Protein AF-A0A643FRC1-F1 (afdb_monomer)

Mean predicted aligned error: 5.65 Å

pLDDT: mean 85.75, std 11.9, range [33.97, 96.06]

Foldseek 3Di:
DPCQLVVLVPDDLVVLVVVLVVLVVVQQDDPDLQLDDDPVSLQVNLVSLQNNLSSCCVNVNDHSLLSLLVQCLDPPHQLSSLLSLCPDPCNLVNLLNCQVVVNLVVNLVNLVVSCVSHVPPPPSNVSSVSSNVSSVVSHD

Sequence (140 aa):
MVLLPHALSSLHLETLRPLQELLTQGQPTFANDSGSIDFLDLARYNDWLSATAAIDARLSGGGAADHIATLVMREDADPRGLIAIVASPLAEQVIRILAQRGQMEAAQQRLAGLAQGVPNDITALRMIEEARNRIAQGRP

Structure (mmCIF, N/CA/C/O backbone):
data_AF-A0A643FRC1-F1
#
_entry.id   AF-A0A643FRC1-F1
#
loop_
_atom_site.group_PDB
_atom_site.id
_atom_site.type_symbol
_atom_site.label_atom_id
_atom_site.label_alt_id
_atom_site.label_comp_id
_atom_site.label_asym_id
_atom_site.label_entity_id
_atom_site.label_seq_id
_atom_site.pdbx_PDB_ins_code
_atom_site.Cartn_x
_atom_site.Cartn_y
_atom_site.Cartn_z
_atom_site.occupancy
_atom_site.B_iso_or_equiv
_atom_site.auth_seq_id
_atom_site.auth_comp_id
_atom_site.auth_asym_id
_atom_site.auth_atom_id
_atom_site.pdbx_PDB_model_num
ATOM 1 N N . MET A 1 1 ? -18.494 6.015 -5.440 1.00 33.97 1 MET A N 1
ATOM 2 C CA . MET A 1 1 ? -19.460 5.770 -4.347 1.00 33.97 1 MET A CA 1
ATOM 3 C C . MET A 1 1 ? -18.775 4.849 -3.343 1.00 33.97 1 MET A C 1
ATOM 5 O O . MET A 1 1 ? -18.480 3.719 -3.700 1.00 33.97 1 MET A O 1
ATOM 9 N N . VAL A 1 2 ? -18.399 5.345 -2.161 1.00 42.09 2 VAL A N 1
ATOM 10 C CA . VAL A 1 2 ? -17.604 4.594 -1.168 1.00 42.09 2 VAL A CA 1
ATOM 11 C C . VAL A 1 2 ? -18.569 3.979 -0.146 1.00 42.09 2 VAL A C 1
ATOM 13 O O . VAL A 1 2 ? -18.942 4.624 0.826 1.00 42.09 2 VAL A O 1
ATOM 16 N N . LEU A 1 3 ? -19.048 2.760 -0.417 1.00 55.28 3 LEU A N 1
ATOM 17 C CA . LEU A 1 3 ? -20.037 2.042 0.416 1.00 55.28 3 LEU A CA 1
ATOM 18 C C . LEU A 1 3 ? -19.409 1.238 1.567 1.00 55.28 3 LEU A C 1
ATOM 20 O O . LEU A 1 3 ? -20.082 0.898 2.538 1.00 55.28 3 LEU A O 1
ATOM 24 N N . LEU A 1 4 ? -18.116 0.946 1.464 1.00 57.91 4 LEU A N 1
ATOM 25 C CA . LEU A 1 4 ? -17.409 0.026 2.353 1.00 57.91 4 LEU A CA 1
ATOM 26 C C . LEU A 1 4 ? -17.343 0.492 3.824 1.00 57.91 4 LEU A C 1
ATOM 28 O O . LEU A 1 4 ? -17.660 -0.307 4.703 1.00 57.91 4 LEU A O 1
ATOM 32 N N . PRO A 1 5 ? -17.042 1.771 4.135 1.00 59.19 5 PRO A N 1
ATOM 33 C CA . PRO A 1 5 ? -16.995 2.250 5.516 1.00 59.19 5 PRO A CA 1
ATOM 34 C C . PRO A 1 5 ? -18.351 2.147 6.219 1.00 59.19 5 PRO A C 1
ATOM 36 O O . PRO A 1 5 ? -18.411 1.813 7.398 1.00 59.19 5 PRO A O 1
ATOM 39 N N . HIS A 1 6 ? -19.448 2.395 5.495 1.00 60.44 6 HIS A N 1
ATOM 40 C CA . HI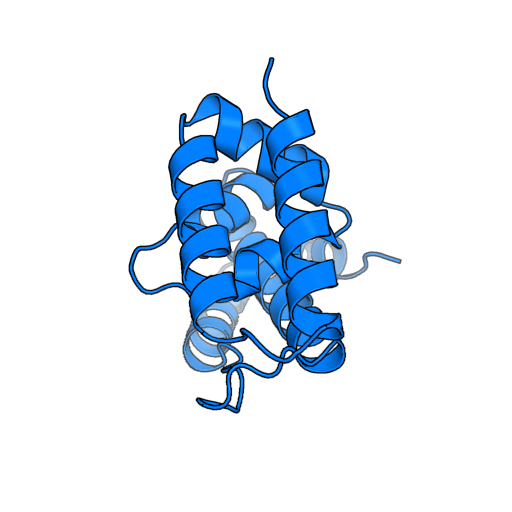S A 1 6 ? -20.791 2.336 6.066 1.00 60.44 6 HIS A CA 1
ATOM 41 C C . HIS A 1 6 ? -21.228 0.890 6.329 1.00 60.44 6 HIS A C 1
ATOM 43 O O . HIS A 1 6 ? -21.682 0.581 7.430 1.00 60.44 6 HIS A O 1
ATOM 49 N N . ALA A 1 7 ? -21.001 -0.014 5.370 1.00 64.06 7 ALA A N 1
ATOM 50 C CA . ALA A 1 7 ? -21.291 -1.436 5.539 1.00 64.06 7 ALA A CA 1
ATOM 51 C C . ALA A 1 7 ? -20.520 -2.034 6.730 1.00 64.06 7 ALA A C 1
ATOM 53 O O . ALA A 1 7 ? -21.122 -2.672 7.593 1.00 64.06 7 ALA A O 1
ATOM 54 N N . LEU A 1 8 ? -19.219 -1.742 6.842 1.00 67.19 8 LEU A N 1
ATOM 55 C CA . LEU A 1 8 ? -18.385 -2.218 7.949 1.00 67.19 8 LEU A CA 1
ATOM 56 C C . LEU A 1 8 ? -18.757 -1.586 9.296 1.00 67.19 8 LEU A C 1
ATOM 58 O O . LEU A 1 8 ? -18.660 -2.248 10.327 1.00 67.19 8 LEU A O 1
ATOM 62 N N . SER A 1 9 ? -19.217 -0.329 9.311 1.00 67.12 9 SER A N 1
ATOM 63 C CA . SER A 1 9 ? -19.592 0.358 10.556 1.00 67.12 9 SER A CA 1
ATOM 64 C C . SER A 1 9 ? -20.771 -0.295 11.287 1.00 67.12 9 SER A C 1
ATOM 66 O O . SER A 1 9 ? -20.870 -0.170 12.508 1.00 67.12 9 SER A O 1
ATOM 68 N N . SER A 1 10 ? -21.620 -1.014 10.545 1.00 74.56 10 SER A N 1
ATOM 69 C CA . SER A 1 10 ? -22.793 -1.726 11.062 1.00 74.56 10 SER A CA 1
ATOM 70 C C . SER A 1 10 ? -22.494 -3.134 11.592 1.00 74.56 10 SER A C 1
ATOM 72 O O . SER A 1 10 ? -23.346 -3.732 12.246 1.00 74.56 10 SER A O 1
ATOM 74 N N . LEU A 1 11 ? -21.295 -3.669 11.334 1.00 80.31 11 LEU A N 1
ATOM 75 C CA . LEU A 1 11 ? -20.907 -5.010 11.767 1.00 80.31 11 LEU A CA 1
ATOM 76 C C . LEU A 1 11 ? -20.375 -4.998 13.207 1.00 80.31 11 LEU A C 1
ATOM 78 O O . LEU A 1 11 ? -19.650 -4.089 13.620 1.00 80.31 11 LEU A O 1
ATOM 82 N N . HIS A 1 12 ? -20.706 -6.043 13.971 1.00 82.00 12 HIS A N 1
ATOM 83 C CA . HIS A 1 12 ? -20.147 -6.255 15.307 1.00 82.00 12 HIS A CA 1
ATOM 84 C C . HIS A 1 12 ? -18.657 -6.620 15.232 1.00 82.00 12 HIS A C 1
ATOM 86 O O . HIS A 1 12 ? -18.211 -7.268 14.286 1.00 82.00 12 HIS A O 1
ATOM 92 N N . LEU A 1 13 ? -17.885 -6.256 16.266 1.00 82.00 13 LEU A N 1
ATOM 93 C CA . LEU A 1 13 ? -16.443 -6.546 16.340 1.00 82.00 13 LEU A CA 1
ATOM 94 C C . LEU A 1 13 ? -16.135 -8.049 16.207 1.00 82.00 13 LEU A C 1
ATOM 96 O O . LEU A 1 13 ? -15.126 -8.423 15.615 1.00 82.00 13 LEU A O 1
ATOM 100 N N . GLU A 1 14 ? -17.024 -8.905 16.713 1.00 84.06 14 GLU A N 1
ATOM 101 C CA . GLU A 1 14 ? -16.918 -10.366 16.602 1.00 84.06 14 GLU A CA 1
ATOM 102 C C . GLU A 1 14 ? -17.033 -10.861 15.153 1.00 84.06 14 GLU A C 1
ATOM 104 O O . GLU A 1 14 ? -16.420 -11.863 14.803 1.00 84.06 14 GLU A O 1
ATOM 109 N N . THR A 1 15 ? -17.749 -10.137 14.286 1.00 85.44 15 THR A N 1
ATOM 110 C CA . THR A 1 15 ? -17.822 -10.410 12.840 1.00 85.44 15 THR A CA 1
ATOM 111 C C . THR A 1 15 ? -16.613 -9.852 12.091 1.00 85.44 15 THR A C 1
ATOM 113 O O . THR A 1 15 ? -16.214 -10.390 11.061 1.00 85.44 15 THR A O 1
ATOM 116 N N . LEU A 1 16 ? -16.008 -8.777 12.600 1.00 87.75 16 LEU A N 1
ATOM 117 C CA . LEU A 1 16 ? -14.879 -8.122 11.944 1.00 87.75 16 LEU A CA 1
ATOM 118 C C . LEU A 1 16 ? -13.573 -8.915 12.060 1.00 87.75 16 LEU A C 1
ATOM 120 O O . LEU A 1 16 ? -12.802 -8.902 11.106 1.00 87.75 16 LEU A O 1
ATOM 124 N N . ARG A 1 17 ? -13.323 -9.638 13.164 1.00 88.38 17 ARG A N 1
ATOM 125 C CA . ARG A 1 17 ? -12.087 -10.439 13.298 1.00 88.38 17 ARG A CA 1
ATOM 126 C C . ARG A 1 17 ? -11.978 -11.571 12.262 1.00 88.38 17 ARG A C 1
ATOM 128 O O . ARG A 1 17 ? -10.953 -11.627 11.592 1.00 88.38 17 ARG A O 1
ATOM 135 N N . PRO A 1 18 ? -13.006 -12.411 12.030 1.00 90.69 18 PRO A N 1
ATOM 136 C CA . PRO A 1 18 ? -12.942 -13.414 10.965 1.00 90.69 18 PRO A CA 1
ATOM 137 C C . PRO A 1 18 ? -12.757 -12.803 9.569 1.00 90.69 18 PRO A C 1
ATOM 139 O O . PRO A 1 18 ? -12.067 -13.370 8.728 1.00 90.69 18 PRO A O 1
ATOM 142 N N . LEU A 1 19 ? -13.349 -11.629 9.311 1.00 88.69 19 LEU A N 1
ATOM 143 C CA . LEU A 1 19 ? -13.149 -10.912 8.048 1.00 88.69 19 LEU A CA 1
ATOM 144 C C . LEU A 1 19 ? -11.715 -10.384 7.908 1.00 88.69 19 LEU A C 1
ATOM 146 O O . LEU A 1 19 ? -11.152 -10.464 6.820 1.00 88.69 19 LEU A O 1
ATOM 150 N N . GLN A 1 20 ? -11.115 -9.887 8.993 1.00 91.25 20 GLN A N 1
ATOM 151 C CA . GLN A 1 20 ? -9.707 -9.488 9.032 1.00 91.25 20 GLN A CA 1
ATOM 152 C C . GLN A 1 20 ? -8.790 -10.676 8.705 1.00 91.25 20 GLN A C 1
ATOM 154 O O . GLN A 1 20 ? -7.891 -10.553 7.873 1.00 91.25 20 GLN A O 1
ATOM 159 N N . GLU A 1 21 ? -9.037 -11.839 9.314 1.00 89.31 21 GLU A N 1
ATOM 160 C CA . GLU A 1 21 ? -8.281 -13.069 9.050 1.00 89.31 21 GLU A CA 1
ATOM 161 C C . GLU A 1 21 ? -8.416 -13.505 7.585 1.00 89.31 21 GLU A C 1
ATOM 163 O O . GLU A 1 21 ? -7.413 -13.793 6.931 1.00 89.31 21 GLU A O 1
ATOM 168 N N . LEU A 1 22 ? -9.636 -13.477 7.040 1.00 89.44 22 LEU A N 1
ATOM 169 C CA . LEU A 1 22 ? -9.905 -13.823 5.645 1.00 89.44 22 LEU A CA 1
ATOM 170 C C . LEU A 1 22 ? -9.226 -12.856 4.665 1.00 89.44 22 LEU A C 1
ATOM 172 O O . LEU A 1 22 ? -8.635 -13.301 3.683 1.00 89.44 22 LEU A O 1
ATOM 176 N N . LEU A 1 23 ? -9.257 -11.547 4.931 1.00 88.81 23 LEU A N 1
ATOM 177 C CA . LEU A 1 23 ? -8.552 -10.560 4.107 1.00 88.81 23 LEU A CA 1
ATOM 178 C C . LEU A 1 23 ? -7.035 -10.718 4.196 1.00 88.81 23 LEU A C 1
ATOM 180 O O . LEU A 1 23 ? -6.357 -10.573 3.183 1.00 88.81 23 LEU A O 1
ATOM 184 N N . THR A 1 24 ? -6.502 -11.045 5.373 1.00 86.50 24 THR A N 1
ATOM 185 C CA . THR A 1 24 ? -5.063 -11.285 5.554 1.00 86.50 24 THR A CA 1
ATOM 186 C C . THR A 1 24 ? -4.603 -12.495 4.739 1.00 86.50 24 THR A C 1
ATOM 188 O O . THR A 1 24 ? -3.550 -12.450 4.111 1.00 86.50 24 THR A O 1
ATOM 191 N N . GLN A 1 25 ? -5.407 -13.560 4.693 1.00 86.06 25 GLN A N 1
ATOM 192 C CA . GLN A 1 25 ? -5.128 -14.746 3.874 1.00 86.06 25 GLN A CA 1
ATOM 193 C C . GLN A 1 25 ? -5.350 -14.500 2.373 1.00 86.06 25 GLN A C 1
ATOM 195 O O . GLN A 1 25 ? -4.736 -15.158 1.538 1.00 86.06 25 GLN A O 1
ATOM 200 N N . GLY A 1 26 ? -6.235 -13.562 2.034 1.00 82.00 26 GLY A N 1
ATOM 201 C CA . GLY A 1 26 ? -6.638 -13.230 0.671 1.00 82.00 26 GLY A CA 1
ATOM 202 C C . GLY A 1 26 ? -5.921 -12.025 0.068 1.00 82.00 26 GLY A C 1
ATOM 203 O O . GLY A 1 26 ? -6.492 -11.396 -0.824 1.00 82.00 26 GLY A O 1
ATOM 204 N N . GLN A 1 27 ? -4.723 -11.663 0.548 1.00 85.12 27 GLN A N 1
ATOM 205 C CA . GLN A 1 27 ? -3.953 -10.568 -0.044 1.00 85.12 27 GLN A CA 1
ATOM 206 C C . GLN A 1 27 ? -3.738 -10.827 -1.545 1.00 85.12 27 GLN A C 1
ATOM 208 O O . GLN A 1 27 ? -3.160 -11.858 -1.904 1.00 85.12 27 GLN A O 1
ATOM 213 N N . PRO A 1 28 ? -4.171 -9.911 -2.435 1.00 84.94 28 PRO A N 1
ATOM 214 C CA . PRO A 1 28 ? -3.928 -10.057 -3.857 1.00 84.94 28 PRO A CA 1
ATOM 215 C C . PRO A 1 28 ? -2.426 -10.077 -4.124 1.00 84.94 28 PRO A C 1
ATOM 217 O O . PRO A 1 28 ? -1.694 -9.175 -3.712 1.00 84.94 28 PRO A O 1
ATOM 220 N N . THR A 1 29 ? -1.977 -11.106 -4.829 1.00 80.69 29 THR A N 1
ATOM 221 C CA . THR A 1 29 ? -0.623 -11.184 -5.364 1.00 80.69 29 THR A CA 1
ATOM 222 C C . THR A 1 29 ? -0.647 -10.680 -6.797 1.00 80.69 29 THR A C 1
ATOM 224 O O . THR A 1 29 ? -1.563 -10.971 -7.566 1.00 80.69 29 THR A O 1
ATOM 227 N N . PHE A 1 30 ? 0.354 -9.893 -7.168 1.00 78.94 30 PHE A N 1
ATOM 228 C CA . PHE A 1 30 ? 0.544 -9.538 -8.565 1.00 78.94 30 PHE A CA 1
ATOM 229 C C . PHE A 1 30 ? 1.141 -10.751 -9.276 1.00 78.94 30 PHE A C 1
ATOM 231 O O . PHE A 1 30 ? 2.187 -11.253 -8.867 1.00 78.94 30 PHE A O 1
ATOM 238 N N . ALA A 1 31 ? 0.467 -11.227 -10.321 1.00 64.25 31 ALA A N 1
ATOM 239 C CA . ALA A 1 31 ? 0.699 -12.551 -10.900 1.00 64.25 31 ALA A CA 1
ATOM 240 C C . ALA A 1 31 ? 2.093 -12.765 -11.519 1.00 64.25 31 ALA A C 1
ATOM 242 O O . ALA A 1 31 ? 2.454 -13.903 -11.816 1.00 64.25 31 ALA A O 1
ATOM 243 N N . ASN A 1 32 ? 2.873 -11.702 -11.736 1.00 57.12 32 ASN A N 1
ATOM 244 C CA . ASN A 1 32 ? 4.015 -11.764 -12.634 1.00 57.12 32 ASN A CA 1
ATOM 245 C C . ASN A 1 32 ? 5.330 -11.277 -12.004 1.00 57.12 32 ASN A C 1
ATOM 247 O O . ASN A 1 32 ? 5.451 -10.114 -11.603 1.00 57.12 32 ASN A O 1
ATOM 251 N N . ASP A 1 33 ? 6.343 -12.147 -12.083 1.00 55.50 33 ASP A N 1
ATOM 252 C CA . ASP A 1 33 ? 7.778 -11.836 -11.963 1.00 55.50 33 ASP A CA 1
ATOM 253 C C . ASP A 1 33 ? 8.308 -11.042 -13.176 1.00 55.50 33 ASP A C 1
ATOM 255 O O . ASP A 1 33 ? 9.429 -10.540 -13.164 1.00 55.50 33 ASP A O 1
ATOM 259 N N . SER A 1 34 ? 7.509 -10.908 -14.244 1.00 51.06 34 SER A N 1
ATOM 260 C CA . SER A 1 34 ? 7.875 -10.190 -15.477 1.00 51.06 34 SER A CA 1
ATOM 261 C C . SER A 1 34 ? 7.839 -8.664 -15.346 1.00 51.06 34 SER A C 1
ATOM 263 O O . SER A 1 34 ? 8.082 -7.958 -16.324 1.00 51.06 34 SER A O 1
ATOM 265 N N . GLY A 1 35 ? 7.496 -8.149 -14.163 1.00 57.53 35 GLY A N 1
ATOM 266 C CA . GLY A 1 35 ? 7.445 -6.719 -13.890 1.00 57.53 35 GLY A CA 1
ATOM 267 C C . GLY A 1 35 ? 6.244 -5.983 -14.507 1.00 57.53 35 GLY A C 1
ATOM 268 O O . GLY A 1 35 ? 6.034 -4.815 -14.206 1.00 57.53 35 GLY A O 1
ATOM 269 N N . SER A 1 36 ? 5.393 -6.634 -15.305 1.00 68.31 36 SER A N 1
ATOM 270 C CA . SER A 1 36 ? 4.214 -5.969 -15.877 1.00 68.31 36 SER A CA 1
ATOM 271 C C . SER A 1 36 ? 3.270 -5.455 -14.783 1.00 68.31 36 SER A C 1
ATOM 273 O O . SER A 1 36 ? 2.908 -6.205 -13.870 1.00 68.31 36 SER A O 1
ATOM 275 N N . ILE A 1 37 ? 2.833 -4.202 -14.900 1.00 74.62 37 ILE A N 1
ATOM 276 C CA . ILE A 1 37 ? 1.857 -3.589 -13.992 1.00 74.62 37 ILE A CA 1
ATOM 277 C C . ILE A 1 37 ? 0.489 -3.572 -14.682 1.00 74.62 37 ILE A C 1
ATOM 279 O O . ILE A 1 37 ? 0.263 -2.775 -15.591 1.00 74.62 37 ILE A O 1
ATOM 283 N N . ASP A 1 38 ? -0.426 -4.441 -14.246 1.00 81.69 38 ASP A N 1
ATOM 284 C CA . ASP A 1 38 ? -1.816 -4.444 -14.715 1.00 81.69 38 ASP A CA 1
ATOM 285 C C . ASP A 1 38 ? -2.672 -3.497 -13.859 1.00 81.69 38 ASP A C 1
ATOM 287 O O . ASP A 1 38 ? -2.681 -3.555 -12.625 1.00 81.69 38 ASP A O 1
ATOM 291 N N . PHE A 1 39 ? -3.420 -2.618 -14.524 1.00 81.81 39 PHE A N 1
ATOM 292 C CA . PHE A 1 39 ? -4.347 -1.693 -13.882 1.00 81.81 39 PHE A CA 1
ATOM 293 C C . PHE A 1 39 ? -5.433 -2.411 -13.068 1.00 81.81 39 PHE A C 1
ATOM 295 O O . PHE A 1 39 ? -5.810 -1.935 -11.996 1.00 81.81 39 PHE A O 1
ATOM 302 N N . LEU A 1 40 ? -5.940 -3.549 -13.549 1.00 85.75 40 LEU A N 1
ATOM 303 C CA . LEU A 1 40 ? -6.963 -4.313 -12.840 1.00 85.75 40 LEU A CA 1
ATOM 304 C C . LEU A 1 40 ? -6.419 -4.884 -11.528 1.00 85.75 40 LEU A C 1
ATOM 306 O O . LEU A 1 40 ? -7.120 -4.863 -10.514 1.00 85.75 40 LEU A O 1
ATOM 310 N N . ASP A 1 41 ? -5.169 -5.342 -11.526 1.00 87.56 41 ASP A N 1
ATOM 311 C CA . ASP A 1 41 ? -4.521 -5.843 -10.316 1.00 87.56 41 ASP A CA 1
ATOM 312 C C . ASP A 1 41 ? -4.256 -4.711 -9.321 1.00 87.56 41 ASP A C 1
ATOM 314 O O . ASP A 1 41 ? -4.514 -4.875 -8.130 1.00 87.56 41 ASP A O 1
ATOM 318 N N . LEU A 1 42 ? -3.849 -3.527 -9.794 1.00 89.12 42 LEU A N 1
ATOM 319 C CA . LEU A 1 42 ? -3.736 -2.337 -8.942 1.00 89.12 42 LEU A CA 1
ATOM 320 C C . LEU A 1 42 ? -5.082 -1.946 -8.316 1.00 89.12 42 LEU A C 1
ATOM 322 O O . LEU A 1 42 ? -5.131 -1.622 -7.129 1.00 89.12 42 LEU A O 1
ATOM 326 N N . ALA A 1 43 ? -6.174 -1.991 -9.084 1.00 88.88 43 ALA A N 1
ATOM 327 C CA . ALA A 1 43 ? -7.510 -1.686 -8.578 1.00 88.88 43 ALA A CA 1
ATOM 328 C C . ALA A 1 43 ? -7.943 -2.690 -7.499 1.00 88.88 43 ALA A C 1
ATOM 330 O O . ALA A 1 43 ? -8.348 -2.284 -6.410 1.00 88.88 43 ALA A O 1
ATOM 331 N N . ARG A 1 44 ? -7.768 -3.994 -7.754 1.00 89.00 44 ARG A N 1
ATOM 332 C CA . ARG A 1 44 ? -8.045 -5.059 -6.775 1.00 89.00 44 ARG A CA 1
ATOM 333 C C . ARG A 1 44 ? -7.201 -4.913 -5.512 1.00 89.00 44 ARG A C 1
ATOM 335 O O . ARG A 1 44 ? -7.717 -5.077 -4.409 1.00 89.00 44 ARG A O 1
ATOM 342 N N . TYR A 1 45 ? -5.919 -4.585 -5.662 1.00 90.50 45 TYR A N 1
ATOM 343 C CA . TYR A 1 45 ? -5.019 -4.369 -4.534 1.00 90.50 45 TYR A CA 1
ATOM 344 C C . TYR A 1 45 ? -5.431 -3.147 -3.705 1.00 90.50 45 TYR A C 1
ATOM 346 O O . TYR A 1 45 ? -5.430 -3.208 -2.478 1.00 90.50 45 TYR A O 1
ATOM 354 N N . ASN A 1 46 ? -5.832 -2.049 -4.352 1.00 91.31 46 ASN A N 1
ATOM 355 C CA . ASN A 1 46 ? -6.346 -0.862 -3.669 1.00 91.31 46 ASN A CA 1
ATOM 356 C C . ASN A 1 46 ? -7.657 -1.145 -2.913 1.00 91.31 46 ASN A C 1
ATOM 358 O O . ASN A 1 46 ? -7.820 -0.692 -1.778 1.00 91.31 46 ASN A O 1
ATOM 362 N N . ASP A 1 47 ? -8.574 -1.908 -3.511 1.00 89.94 47 ASP A N 1
ATOM 363 C CA . ASP A 1 47 ? -9.819 -2.314 -2.854 1.00 89.94 47 ASP A CA 1
ATOM 364 C C . ASP A 1 47 ? -9.535 -3.185 -1.625 1.00 89.94 47 ASP A C 1
ATOM 366 O O . ASP A 1 47 ? -10.090 -2.939 -0.551 1.00 89.94 47 ASP A O 1
ATOM 370 N N . TRP A 1 48 ? -8.612 -4.145 -1.752 1.00 91.81 48 TRP A N 1
ATOM 371 C CA . TRP A 1 48 ? -8.148 -4.961 -0.632 1.00 91.81 48 TRP A CA 1
ATOM 372 C C . TRP A 1 48 ? -7.500 -4.111 0.469 1.00 91.81 48 TRP A C 1
ATOM 374 O O . TRP A 1 48 ? -7.913 -4.211 1.621 1.00 91.81 48 TRP A O 1
ATOM 384 N N . LEU A 1 49 ? -6.554 -3.223 0.137 1.00 91.62 49 LEU A N 1
ATOM 385 C CA . LEU A 1 49 ? -5.921 -2.316 1.105 1.00 91.62 49 LEU A CA 1
ATOM 386 C C . LEU A 1 49 ? -6.959 -1.465 1.839 1.00 91.62 49 LEU A C 1
ATOM 388 O O . LEU A 1 49 ? -6.891 -1.312 3.057 1.00 91.62 49 LEU A O 1
ATOM 392 N N . SER A 1 50 ? -7.924 -0.921 1.098 1.00 90.44 50 SER A N 1
ATOM 393 C CA . SER A 1 50 ? -8.987 -0.084 1.650 1.00 90.44 50 SER A CA 1
ATOM 394 C C . SER A 1 50 ? -9.889 -0.871 2.600 1.00 90.44 50 SER A C 1
ATOM 396 O O . SER A 1 50 ? -10.252 -0.359 3.659 1.00 90.44 50 SER A O 1
ATOM 398 N N . ALA A 1 51 ? -10.239 -2.112 2.250 1.00 89.94 51 ALA A N 1
ATOM 399 C CA . ALA A 1 51 ? -11.039 -2.991 3.095 1.00 89.94 51 ALA A CA 1
ATOM 400 C C . ALA A 1 51 ? -10.285 -3.400 4.366 1.00 89.94 51 ALA A C 1
ATOM 402 O O . ALA A 1 51 ? -10.811 -3.216 5.464 1.00 89.94 51 ALA A O 1
ATOM 403 N N . THR A 1 52 ? -9.044 -3.874 4.228 1.00 91.75 52 THR A N 1
ATOM 404 C CA . THR A 1 52 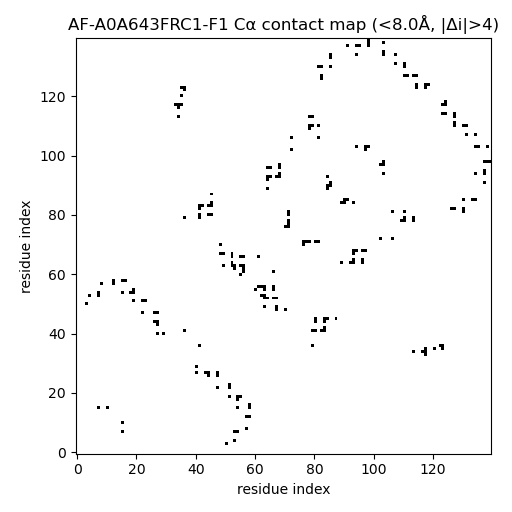? -8.185 -4.277 5.351 1.00 91.75 52 THR A CA 1
ATOM 405 C C . THR A 1 52 ? -7.993 -3.117 6.320 1.00 91.75 52 THR A C 1
ATOM 407 O O . THR A 1 52 ? -8.307 -3.235 7.501 1.00 91.75 52 THR A O 1
ATOM 410 N N . ALA A 1 53 ? -7.611 -1.943 5.815 1.00 91.38 53 ALA A N 1
ATOM 411 C CA . ALA A 1 53 ? -7.397 -0.769 6.648 1.00 91.38 53 ALA A CA 1
ATOM 412 C C . ALA A 1 53 ? -8.674 -0.245 7.321 1.00 91.38 53 ALA A C 1
ATOM 414 O O . ALA A 1 53 ? -8.609 0.291 8.427 1.00 91.38 53 ALA A O 1
ATOM 415 N N . ALA A 1 54 ? -9.839 -0.377 6.680 1.00 90.00 54 ALA A N 1
ATOM 416 C CA . ALA A 1 54 ? -11.111 -0.002 7.293 1.00 90.00 54 ALA A CA 1
ATOM 417 C C . ALA A 1 54 ? -11.493 -0.944 8.446 1.00 90.00 54 ALA A C 1
ATOM 419 O O . ALA A 1 54 ? -12.001 -0.481 9.470 1.00 90.00 54 ALA A O 1
ATOM 420 N N . ILE A 1 55 ? -11.226 -2.246 8.303 1.00 91.00 55 ILE A N 1
ATOM 421 C CA . ILE A 1 55 ? -11.429 -3.226 9.374 1.00 91.00 55 ILE A CA 1
ATOM 422 C C . ILE A 1 55 ? -10.433 -2.987 10.515 1.00 91.00 55 ILE A C 1
ATOM 424 O O . ILE A 1 55 ? -10.854 -2.892 11.669 1.00 91.00 55 ILE A O 1
ATOM 428 N N . ASP A 1 56 ? -9.151 -2.791 10.209 1.00 91.44 56 ASP A N 1
ATOM 429 C CA . ASP A 1 56 ? -8.108 -2.529 11.207 1.00 91.44 56 ASP A CA 1
ATOM 430 C C . ASP A 1 56 ? -8.377 -1.241 11.993 1.00 91.44 56 ASP A C 1
ATOM 432 O O . ASP A 1 56 ? -8.315 -1.238 13.224 1.00 91.44 56 ASP A O 1
ATOM 436 N N . ALA A 1 57 ? -8.773 -0.164 11.305 1.00 90.50 57 ALA A N 1
ATOM 437 C CA . ALA A 1 57 ? -9.173 1.088 11.945 1.00 90.50 57 ALA A CA 1
ATOM 438 C C . ALA A 1 57 ? -10.350 0.892 12.908 1.00 90.50 57 ALA A C 1
ATOM 440 O O . ALA A 1 57 ? -10.424 1.537 13.955 1.00 90.50 57 ALA A O 1
ATOM 441 N N . ARG A 1 58 ? -11.280 -0.009 12.575 1.00 88.88 58 ARG A N 1
ATOM 442 C CA . ARG A 1 58 ? -12.449 -0.288 13.411 1.00 88.88 58 ARG A CA 1
ATOM 443 C C . ARG A 1 58 ? -12.118 -1.162 14.619 1.00 88.88 58 ARG A C 1
ATOM 445 O O . ARG A 1 58 ? -12.702 -0.940 15.678 1.00 88.88 58 ARG A O 1
ATOM 452 N N . LEU A 1 59 ? -11.222 -2.135 14.459 1.00 89.88 59 LEU A N 1
ATOM 453 C CA . LEU A 1 59 ? -10.815 -3.069 15.511 1.00 89.88 59 LEU A CA 1
ATOM 454 C C . LEU A 1 59 ? -9.825 -2.444 16.501 1.00 89.88 59 LEU A C 1
ATOM 456 O O . LEU A 1 59 ? -9.979 -2.613 17.708 1.00 89.88 59 LEU A O 1
ATOM 460 N N . SER A 1 60 ? -8.831 -1.718 15.992 1.00 88.19 60 SER A N 1
ATOM 461 C CA . SER A 1 60 ? -7.685 -1.221 16.766 1.00 88.19 60 SER A CA 1
ATOM 462 C C . SER A 1 60 ? -7.743 0.285 17.036 1.00 88.19 60 SER A C 1
ATOM 464 O O . SER A 1 60 ? -6.929 0.810 17.794 1.00 88.19 60 SER A O 1
ATOM 466 N N . GLY A 1 61 ? -8.701 0.992 16.428 1.00 83.31 61 GLY A N 1
ATOM 467 C CA . GLY A 1 61 ? -8.746 2.452 16.420 1.00 83.31 61 GLY A CA 1
ATOM 468 C C . GLY A 1 61 ? -7.812 3.068 15.371 1.00 83.31 61 GLY A C 1
ATOM 469 O O . GLY A 1 61 ? -7.099 2.378 14.639 1.00 83.31 61 GLY A O 1
ATOM 470 N N . GLY A 1 62 ? -7.828 4.400 15.287 1.00 86.69 62 GLY A N 1
ATOM 471 C CA . GLY A 1 62 ? -7.088 5.160 14.276 1.00 86.69 62 GLY A CA 1
ATOM 472 C C . GLY A 1 62 ? -7.880 5.393 12.984 1.00 86.69 62 GLY A C 1
ATOM 473 O O . GLY A 1 62 ? -9.085 5.155 12.914 1.00 86.69 62 GLY A O 1
ATOM 474 N N . GLY A 1 63 ? -7.204 5.924 11.964 1.00 90.19 63 GLY A N 1
ATOM 475 C CA . GLY A 1 63 ? -7.800 6.220 10.660 1.00 90.19 63 GLY A CA 1
ATOM 476 C C . GLY A 1 63 ? -7.401 5.193 9.603 1.00 90.19 63 GLY A C 1
ATOM 477 O O . GLY A 1 63 ? -6.270 4.721 9.600 1.00 90.19 63 GLY A O 1
ATOM 478 N N . ALA A 1 64 ? -8.290 4.894 8.652 1.00 91.62 64 ALA A N 1
ATOM 479 C CA . ALA A 1 64 ? -7.978 3.969 7.557 1.00 91.62 64 ALA A CA 1
ATOM 480 C C . ALA A 1 64 ? -6.725 4.398 6.766 1.00 91.62 64 ALA A C 1
ATOM 482 O O . ALA A 1 64 ? -5.892 3.566 6.433 1.00 91.62 64 ALA A O 1
ATOM 483 N N . ALA A 1 65 ? -6.530 5.700 6.531 1.00 93.62 65 ALA A N 1
ATOM 484 C CA . ALA A 1 65 ? -5.328 6.201 5.857 1.00 93.62 65 ALA A CA 1
ATOM 485 C C . ALA A 1 65 ? -4.025 5.897 6.629 1.00 93.62 65 ALA A C 1
ATOM 487 O O . ALA A 1 65 ? -2.989 5.670 6.012 1.00 93.62 65 ALA A O 1
ATOM 488 N N . ASP A 1 66 ? -4.079 5.856 7.963 1.00 94.81 66 ASP A N 1
ATOM 489 C CA . ASP A 1 66 ? -2.932 5.541 8.822 1.00 94.81 66 ASP A CA 1
ATOM 490 C C . ASP A 1 66 ? -2.534 4.064 8.702 1.00 94.81 66 ASP A C 1
ATOM 492 O O . ASP A 1 66 ? -1.360 3.739 8.512 1.00 94.81 66 ASP A O 1
ATOM 496 N N . HIS A 1 67 ? -3.535 3.180 8.696 1.00 94.44 67 HIS A N 1
ATOM 497 C CA . HIS A 1 67 ? -3.351 1.745 8.472 1.00 94.44 67 HIS A CA 1
ATOM 498 C C . HIS A 1 67 ? -2.870 1.440 7.051 1.00 94.44 67 HIS A C 1
ATOM 500 O O . HIS A 1 67 ? -1.943 0.651 6.886 1.00 94.44 67 HIS A O 1
ATOM 506 N N . ILE A 1 68 ? -3.402 2.122 6.029 1.00 95.06 68 ILE A N 1
ATOM 507 C CA . ILE A 1 68 ? -2.887 2.011 4.654 1.00 95.06 68 ILE A CA 1
ATOM 508 C C . ILE A 1 68 ? -1.411 2.417 4.603 1.00 95.06 68 ILE A C 1
ATOM 510 O O . ILE A 1 68 ? -0.605 1.666 4.058 1.00 95.06 68 ILE A O 1
ATOM 514 N N . ALA A 1 69 ? -1.048 3.569 5.183 1.00 95.50 69 ALA A N 1
ATOM 515 C CA . ALA A 1 69 ? 0.336 4.047 5.209 1.00 95.50 69 ALA A CA 1
ATOM 516 C C . ALA A 1 69 ? 1.276 3.030 5.874 1.00 95.50 69 ALA A C 1
ATOM 518 O O . ALA A 1 69 ? 2.387 2.808 5.399 1.00 95.50 69 ALA A O 1
ATOM 519 N N . THR A 1 70 ? 0.819 2.382 6.947 1.00 95.06 70 THR A N 1
ATOM 520 C CA . THR A 1 70 ? 1.557 1.301 7.606 1.00 95.06 70 THR A CA 1
ATOM 521 C C . THR A 1 70 ? 1.717 0.090 6.688 1.00 95.06 70 THR A C 1
ATOM 523 O O . THR A 1 70 ? 2.839 -0.371 6.495 1.00 95.06 70 THR A O 1
ATOM 526 N N . LEU A 1 71 ? 0.630 -0.401 6.084 1.00 93.12 71 LEU A N 1
ATOM 527 C CA . LEU A 1 71 ? 0.637 -1.603 5.244 1.00 93.12 71 LEU A CA 1
ATOM 528 C C . LEU A 1 71 ? 1.556 -1.463 4.029 1.00 93.12 71 LEU A C 1
ATOM 530 O O . LEU A 1 71 ? 2.393 -2.332 3.805 1.00 93.12 71 LEU A O 1
ATOM 534 N N . VAL A 1 72 ? 1.453 -0.365 3.273 1.00 93.75 72 VAL A N 1
ATOM 535 C CA . VAL A 1 72 ? 2.258 -0.171 2.050 1.00 93.75 72 VAL A CA 1
ATOM 536 C C . VAL A 1 72 ? 3.742 0.065 2.328 1.00 93.75 72 VAL A C 1
ATOM 538 O O . VAL A 1 72 ? 4.564 -0.078 1.425 1.00 93.75 72 VAL A O 1
ATOM 541 N N . MET A 1 73 ? 4.094 0.411 3.569 1.00 95.69 73 MET A N 1
ATOM 542 C CA . MET A 1 73 ? 5.476 0.630 3.990 1.00 95.69 73 MET A CA 1
ATOM 543 C C . MET A 1 73 ? 6.093 -0.548 4.743 1.00 95.69 73 MET A C 1
ATOM 545 O O . MET A 1 73 ? 7.284 -0.478 5.049 1.00 95.69 73 MET A O 1
ATOM 549 N N . ARG A 1 74 ? 5.361 -1.642 4.996 1.00 93.12 74 ARG A N 1
ATOM 550 C CA . ARG A 1 74 ? 5.958 -2.861 5.566 1.00 93.12 74 ARG A CA 1
ATOM 551 C C . ARG A 1 74 ? 7.090 -3.377 4.681 1.00 93.12 74 ARG A C 1
ATOM 553 O O . ARG A 1 74 ? 7.044 -3.225 3.459 1.00 93.12 74 ARG A O 1
ATOM 560 N N . GLU A 1 75 ? 8.103 -3.975 5.292 1.00 89.19 75 GLU A N 1
ATOM 561 C CA . GLU A 1 75 ? 9.285 -4.489 4.588 1.00 89.19 75 GLU A CA 1
ATOM 562 C C . GLU A 1 75 ? 8.919 -5.545 3.533 1.00 89.19 75 GLU A C 1
ATOM 564 O O . GLU A 1 75 ? 9.444 -5.518 2.426 1.00 89.19 75 GLU A O 1
ATOM 569 N N . ASP A 1 76 ? 7.942 -6.396 3.844 1.00 87.75 76 ASP A N 1
ATOM 570 C CA . ASP A 1 76 ? 7.436 -7.465 2.982 1.00 87.75 76 ASP A CA 1
ATOM 571 C C . ASP A 1 76 ? 6.348 -7.016 1.991 1.00 87.75 76 ASP A C 1
ATOM 573 O O . ASP A 1 76 ? 5.890 -7.815 1.175 1.00 87.75 76 ASP A O 1
ATOM 577 N N . ALA A 1 77 ? 5.910 -5.752 2.039 1.00 88.81 77 ALA A N 1
ATOM 578 C CA . ALA A 1 77 ? 4.862 -5.272 1.144 1.00 88.81 77 ALA A CA 1
ATOM 579 C C . ALA A 1 77 ? 5.353 -5.115 -0.304 1.00 88.81 77 ALA A C 1
ATOM 581 O O . ALA A 1 77 ? 6.459 -4.641 -0.578 1.00 88.81 77 ALA A O 1
ATOM 582 N N . ASP A 1 78 ? 4.482 -5.424 -1.259 1.00 88.44 78 ASP A N 1
ATOM 583 C CA . ASP A 1 78 ? 4.779 -5.196 -2.668 1.00 88.44 78 ASP A CA 1
ATOM 584 C C . ASP A 1 78 ? 4.832 -3.681 -2.972 1.00 88.44 78 ASP A C 1
ATOM 586 O O . ASP A 1 78 ? 3.871 -2.960 -2.670 1.00 88.44 78 ASP A O 1
ATOM 590 N N . PRO A 1 79 ? 5.915 -3.159 -3.585 1.00 89.69 79 PRO A N 1
ATOM 591 C CA . PRO A 1 79 ? 6.036 -1.737 -3.909 1.00 89.69 79 PRO A CA 1
ATOM 592 C C . PRO A 1 79 ? 4.951 -1.232 -4.873 1.00 89.69 79 PRO A C 1
ATOM 594 O O . PRO A 1 79 ? 4.643 -0.038 -4.859 1.00 89.69 79 PRO A O 1
ATOM 597 N N . ARG A 1 80 ? 4.308 -2.107 -5.661 1.00 90.44 80 ARG A N 1
ATOM 598 C CA . ARG A 1 80 ? 3.151 -1.756 -6.505 1.00 90.44 80 ARG A CA 1
ATOM 599 C C . ARG A 1 80 ? 1.951 -1.280 -5.680 1.00 90.44 80 ARG A C 1
ATOM 601 O O . ARG A 1 80 ? 1.125 -0.527 -6.192 1.00 90.44 80 ARG A O 1
ATOM 608 N N . GLY A 1 81 ? 1.892 -1.607 -4.386 1.00 91.38 81 GLY A N 1
ATOM 609 C CA . GLY A 1 81 ? 0.908 -1.050 -3.456 1.00 91.38 81 GLY A CA 1
ATOM 610 C C . GLY A 1 81 ? 0.976 0.477 -3.335 1.00 91.38 81 GLY A C 1
ATOM 611 O O . GLY A 1 81 ? -0.061 1.126 -3.208 1.00 91.38 81 GLY A O 1
ATOM 612 N N . LEU A 1 82 ? 2.167 1.075 -3.458 1.00 93.75 82 LEU A N 1
ATOM 613 C CA . LEU A 1 82 ? 2.318 2.536 -3.477 1.00 93.75 82 LEU A CA 1
ATOM 614 C C . LEU A 1 82 ? 1.667 3.149 -4.724 1.00 93.75 82 LEU A C 1
ATOM 616 O O . LEU A 1 82 ? 1.019 4.187 -4.628 1.00 93.75 82 LEU A O 1
ATOM 620 N N . ILE A 1 83 ? 1.774 2.484 -5.877 1.00 93.62 83 ILE A N 1
ATOM 621 C CA . ILE A 1 83 ? 1.124 2.917 -7.123 1.00 93.62 83 ILE A CA 1
ATOM 622 C C . ILE A 1 83 ? -0.397 2.815 -6.982 1.00 93.62 83 ILE A C 1
ATOM 624 O O . ILE A 1 83 ? -1.111 3.771 -7.284 1.00 93.62 83 ILE A O 1
ATOM 628 N N . ALA A 1 84 ? -0.884 1.683 -6.464 1.00 91.81 84 ALA A N 1
ATOM 629 C CA . ALA A 1 84 ? -2.308 1.438 -6.247 1.00 91.81 84 ALA A CA 1
ATOM 630 C C . ALA A 1 84 ? -2.947 2.522 -5.359 1.00 91.81 84 ALA A C 1
ATOM 632 O O . ALA A 1 84 ? -4.020 3.038 -5.675 1.00 91.81 84 ALA A O 1
ATOM 633 N N . ILE A 1 85 ? -2.263 2.927 -4.283 1.00 91.19 85 ILE A N 1
ATOM 634 C CA . ILE A 1 85 ? -2.778 3.937 -3.353 1.00 91.19 85 ILE A CA 1
ATOM 635 C C . ILE A 1 85 ? -2.753 5.350 -3.921 1.00 91.19 85 ILE A C 1
ATOM 637 O O . ILE A 1 85 ? -3.661 6.123 -3.613 1.00 91.19 85 ILE A O 1
ATOM 641 N N . VAL A 1 86 ? -1.779 5.709 -4.759 1.00 88.44 86 VAL A N 1
ATOM 642 C CA . VAL A 1 86 ? -1.738 7.054 -5.359 1.00 88.44 86 VAL A CA 1
ATOM 643 C C . VAL A 1 86 ? -2.963 7.319 -6.249 1.00 88.44 86 VAL A C 1
ATOM 645 O O . VAL A 1 86 ? -3.418 8.461 -6.353 1.00 88.44 86 VAL A O 1
ATOM 648 N N . ALA A 1 87 ? -3.548 6.274 -6.838 1.00 81.75 87 ALA A N 1
ATOM 649 C CA . ALA A 1 87 ? -4.795 6.366 -7.595 1.00 81.75 87 ALA A CA 1
ATOM 650 C C . ALA A 1 87 ? -6.064 6.365 -6.713 1.00 81.75 87 ALA A C 1
ATOM 652 O O . ALA A 1 87 ? -7.169 6.558 -7.224 1.00 81.75 87 ALA A O 1
ATOM 653 N N . SER A 1 88 ? -5.936 6.152 -5.399 1.00 86.25 88 SER A N 1
ATOM 654 C CA . SER A 1 88 ? -7.071 6.005 -4.484 1.00 86.25 88 SER A CA 1
ATOM 655 C C . SER A 1 88 ? -7.635 7.351 -3.995 1.00 86.25 88 SER A C 1
ATOM 657 O O . SER A 1 88 ? -6.912 8.349 -3.919 1.00 86.25 88 SER A O 1
ATOM 659 N N . PRO A 1 89 ? -8.903 7.395 -3.539 1.00 87.00 89 PRO A N 1
ATOM 660 C CA . PRO A 1 89 ? -9.472 8.582 -2.892 1.00 87.00 89 PRO A CA 1
ATOM 661 C C . PRO A 1 89 ? -8.760 9.008 -1.597 1.00 87.00 89 PRO A C 1
ATOM 663 O O . PRO A 1 89 ? -8.913 10.145 -1.160 1.00 87.00 89 PRO A O 1
ATOM 666 N N . LEU A 1 90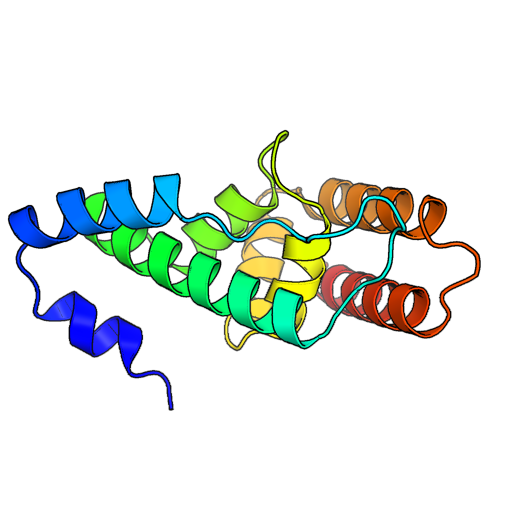 ? -8.003 8.106 -0.961 1.00 89.56 90 LEU A N 1
ATOM 667 C CA . LEU A 1 90 ? -7.263 8.381 0.274 1.00 89.56 90 LEU A CA 1
ATOM 668 C C . LEU A 1 90 ? -5.812 8.815 0.018 1.00 89.56 90 LEU A C 1
ATOM 670 O O . LEU A 1 90 ? -5.098 9.091 0.982 1.00 89.56 90 LEU A O 1
ATOM 674 N N . ALA A 1 91 ? -5.385 8.921 -1.248 1.00 91.75 91 ALA A N 1
ATOM 675 C CA . ALA A 1 91 ? -4.003 9.198 -1.637 1.00 91.75 91 ALA A CA 1
ATOM 676 C C . ALA A 1 91 ? -3.395 10.390 -0.884 1.00 91.75 91 ALA A C 1
ATOM 678 O O . ALA A 1 91 ? -2.337 10.260 -0.278 1.00 91.75 91 ALA A O 1
ATOM 679 N N . GLU A 1 92 ? -4.079 11.536 -0.858 1.00 93.62 92 GLU A N 1
ATOM 680 C CA . GLU A 1 92 ? -3.565 12.751 -0.208 1.00 93.62 92 GLU A CA 1
ATOM 681 C C . GLU A 1 92 ? -3.366 12.584 1.303 1.00 93.62 92 GLU A C 1
ATOM 683 O O . GLU A 1 92 ? -2.390 13.085 1.864 1.00 93.62 92 GLU A O 1
ATOM 688 N N . GLN A 1 93 ? -4.276 11.871 1.971 1.00 94.62 93 GLN A N 1
ATOM 689 C CA . GLN A 1 93 ? -4.172 11.612 3.406 1.00 94.62 93 GLN A CA 1
ATOM 690 C C . GLN A 1 93 ? -3.021 10.650 3.697 1.00 94.62 93 GLN A C 1
ATOM 692 O O . GLN A 1 93 ? -2.221 10.918 4.590 1.00 94.62 93 GLN A O 1
ATOM 697 N N . VAL A 1 94 ? -2.894 9.575 2.913 1.00 95.12 94 VAL A N 1
ATOM 698 C CA . VAL A 1 94 ? -1.795 8.611 3.056 1.00 95.12 94 VAL A CA 1
ATOM 69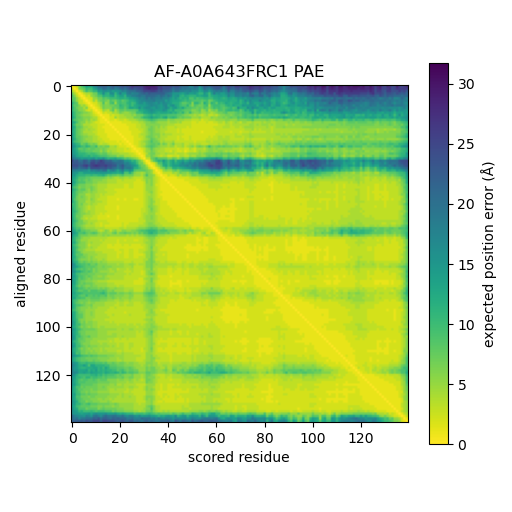9 C C . VAL A 1 94 ? -0.449 9.290 2.811 1.00 95.12 94 VAL A C 1
ATOM 701 O O . VAL A 1 94 ? 0.447 9.169 3.639 1.00 95.12 94 VAL A O 1
ATOM 704 N N . ILE A 1 95 ? -0.311 10.063 1.731 1.00 95.44 95 ILE A N 1
ATOM 705 C CA . ILE A 1 95 ? 0.923 10.793 1.404 1.00 95.44 95 ILE A CA 1
ATOM 706 C C . ILE A 1 95 ? 1.306 11.754 2.535 1.00 95.44 95 ILE A C 1
ATOM 708 O O . ILE A 1 95 ? 2.466 11.803 2.938 1.00 95.44 95 ILE A O 1
ATOM 712 N N . ARG A 1 96 ? 0.338 12.479 3.107 1.00 95.38 96 ARG A N 1
ATOM 713 C CA . ARG A 1 96 ? 0.587 13.364 4.252 1.00 95.38 96 ARG A CA 1
ATOM 714 C C . ARG A 1 96 ? 1.082 12.597 5.477 1.00 95.38 96 ARG A C 1
ATOM 716 O O . ARG A 1 96 ? 1.999 13.062 6.148 1.00 95.38 96 ARG A O 1
ATOM 723 N N . ILE A 1 97 ? 0.503 11.432 5.757 1.00 96.06 97 ILE A N 1
ATOM 724 C CA . ILE A 1 97 ? 0.930 10.567 6.864 1.00 96.06 97 ILE A CA 1
ATOM 725 C C . ILE A 1 97 ? 2.353 10.051 6.617 1.00 96.06 97 ILE A C 1
ATOM 727 O O . ILE A 1 97 ? 3.187 10.116 7.517 1.00 96.06 97 ILE A O 1
ATOM 731 N N . LEU A 1 98 ? 2.676 9.620 5.394 1.00 95.69 98 LEU A N 1
ATOM 732 C CA . LEU A 1 98 ? 4.040 9.228 5.018 1.00 95.69 98 LEU A CA 1
ATOM 733 C C . LEU A 1 98 ? 5.035 10.383 5.207 1.00 95.69 98 LEU A C 1
ATOM 735 O O . LEU A 1 98 ? 6.133 10.162 5.719 1.00 95.69 98 LEU A O 1
ATOM 739 N N . ALA A 1 99 ? 4.653 11.615 4.857 1.00 95.06 99 ALA A N 1
ATOM 740 C CA . ALA A 1 99 ? 5.460 12.812 5.094 1.00 95.06 99 ALA A CA 1
ATOM 741 C C . ALA A 1 99 ? 5.684 13.078 6.584 1.00 95.06 99 ALA A C 1
ATOM 743 O O . ALA A 1 99 ? 6.826 13.241 7.010 1.00 95.06 99 ALA A O 1
ATOM 744 N N . GLN A 1 100 ? 4.623 13.041 7.390 1.00 95.56 100 GLN A N 1
ATOM 745 C CA . GLN A 1 100 ? 4.700 13.224 8.843 1.00 95.56 100 GLN A CA 1
ATOM 746 C C . GLN A 1 100 ? 5.565 12.158 9.527 1.00 95.56 100 GLN A C 1
ATOM 748 O O . GLN A 1 100 ? 6.242 12.453 10.508 1.00 95.56 100 GLN A O 1
ATOM 753 N N . ARG A 1 101 ? 5.578 10.932 8.992 1.00 95.19 101 ARG A N 1
ATOM 754 C CA . ARG A 1 101 ? 6.400 9.814 9.479 1.00 95.19 101 ARG A CA 1
ATOM 755 C C . ARG A 1 101 ? 7.836 9.816 8.941 1.00 95.19 101 ARG A C 1
ATOM 757 O O . ARG A 1 101 ? 8.599 8.918 9.279 1.00 95.19 101 ARG A O 1
ATOM 764 N N . GLY A 1 102 ? 8.209 10.763 8.075 1.00 95.31 102 GLY A N 1
ATOM 765 C CA . GLY A 1 102 ? 9.530 10.788 7.435 1.00 95.31 102 GLY A CA 1
ATOM 766 C C . GLY A 1 102 ? 9.768 9.646 6.435 1.00 95.31 102 GLY A C 1
ATOM 767 O O . GLY A 1 102 ? 10.907 9.341 6.101 1.00 95.31 102 GLY A O 1
ATOM 768 N N . GLN A 1 103 ? 8.708 9.006 5.934 1.00 96.00 103 GLN A N 1
ATOM 769 C CA . GLN A 1 103 ? 8.777 7.809 5.082 1.00 96.00 103 GLN A CA 1
ATOM 770 C C . GLN A 1 103 ? 8.787 8.111 3.575 1.00 96.00 103 GLN A C 1
ATOM 772 O O . GLN A 1 103 ? 8.833 7.197 2.753 1.00 96.00 103 GLN A O 1
ATOM 777 N N . MET A 1 104 ? 8.770 9.388 3.191 1.00 94.25 104 MET A N 1
ATOM 778 C CA . MET A 1 104 ? 8.675 9.815 1.789 1.00 94.25 104 MET A CA 1
ATOM 779 C C . MET A 1 104 ? 9.856 9.341 0.951 1.00 94.25 104 MET A C 1
ATOM 781 O O . MET A 1 104 ? 9.674 8.905 -0.181 1.00 94.25 104 MET A O 1
ATOM 785 N N . GLU A 1 105 ? 11.069 9.420 1.495 1.00 94.50 105 GLU A N 1
ATOM 786 C CA . GLU A 1 105 ? 12.265 8.970 0.786 1.00 94.50 105 GLU A CA 1
ATOM 787 C C . GLU A 1 105 ? 12.260 7.451 0.594 1.00 94.50 105 GLU A C 1
ATOM 789 O O . GLU A 1 105 ? 12.483 6.978 -0.517 1.00 94.50 105 GLU A O 1
ATOM 794 N N . ALA A 1 106 ? 11.902 6.693 1.632 1.00 95.62 106 ALA A N 1
ATOM 795 C CA . ALA A 1 106 ? 11.771 5.243 1.538 1.00 95.62 106 ALA A CA 1
ATOM 796 C C . ALA A 1 106 ? 10.715 4.832 0.494 1.00 95.62 106 ALA A C 1
ATOM 798 O O . ALA A 1 106 ? 10.955 3.934 -0.310 1.00 95.62 106 ALA A O 1
ATOM 799 N N . ALA A 1 107 ? 9.570 5.522 0.440 1.00 95.19 107 ALA A N 1
ATOM 800 C CA . ALA A 1 107 ? 8.549 5.279 -0.580 1.00 95.19 107 ALA A CA 1
ATOM 801 C C . ALA A 1 107 ? 9.077 5.554 -2.004 1.00 95.19 107 ALA A C 1
ATOM 803 O O . ALA A 1 107 ? 8.863 4.753 -2.915 1.00 95.19 107 ALA A O 1
ATOM 804 N N . GLN A 1 108 ? 9.829 6.645 -2.191 1.00 94.94 108 GLN A N 1
ATOM 805 C CA . GLN A 1 108 ? 10.480 6.971 -3.467 1.00 94.94 108 GLN A CA 1
ATOM 806 C C . GLN A 1 108 ? 11.515 5.921 -3.877 1.00 94.94 108 GLN A C 1
ATOM 808 O O . GLN A 1 108 ? 11.554 5.524 -5.040 1.00 94.94 108 GLN A O 1
ATOM 813 N N . GLN A 1 109 ? 12.335 5.452 -2.935 1.00 94.50 109 GLN A N 1
ATOM 814 C CA . GLN A 1 109 ? 13.346 4.424 -3.183 1.00 94.50 109 GLN A CA 1
ATOM 815 C C . GLN A 1 109 ? 12.706 3.092 -3.590 1.00 94.50 109 GLN A C 1
ATOM 817 O O . GLN A 1 109 ? 13.167 2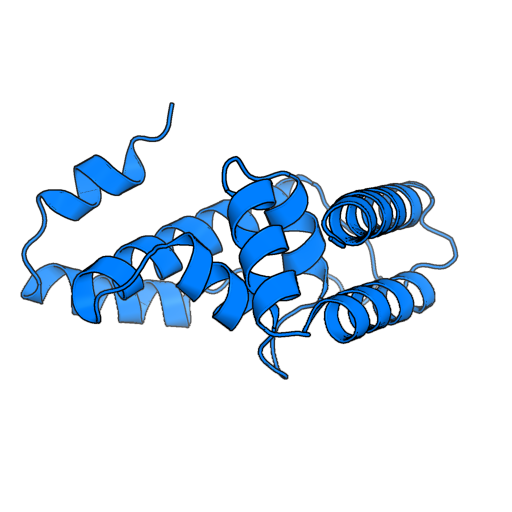.462 -4.539 1.00 94.50 109 GLN A O 1
ATOM 822 N N . ARG A 1 110 ? 11.600 2.694 -2.948 1.00 94.31 110 ARG A N 1
ATOM 823 C CA . ARG A 1 110 ? 10.840 1.488 -3.324 1.00 94.31 110 ARG A CA 1
ATOM 824 C C . ARG A 1 110 ? 10.291 1.571 -4.747 1.00 94.31 110 ARG A C 1
ATOM 826 O O . ARG A 1 110 ? 10.422 0.617 -5.508 1.00 94.31 110 ARG A O 1
ATOM 833 N N . LEU A 1 111 ? 9.728 2.719 -5.127 1.00 93.75 111 LEU A N 1
ATOM 834 C CA . LEU A 1 111 ? 9.251 2.956 -6.493 1.00 93.75 111 LEU A CA 1
ATOM 835 C C . LEU A 1 111 ? 10.399 2.993 -7.514 1.00 93.75 111 LEU A C 1
ATOM 837 O O . LEU A 1 111 ? 10.259 2.461 -8.612 1.00 93.75 111 LEU A O 1
ATOM 841 N N . ALA A 1 112 ? 11.550 3.565 -7.153 1.00 92.81 112 ALA A N 1
ATOM 842 C CA . ALA A 1 112 ? 12.737 3.557 -8.005 1.00 92.81 112 ALA A CA 1
ATOM 843 C C . ALA A 1 112 ? 13.292 2.137 -8.212 1.00 92.81 112 ALA A C 1
ATOM 845 O O . ALA A 1 112 ? 13.650 1.783 -9.332 1.00 92.81 112 ALA A O 1
ATOM 846 N N . GLY A 1 113 ? 13.317 1.309 -7.162 1.00 91.81 113 GLY A N 1
ATOM 847 C CA . GLY A 1 113 ? 13.686 -0.104 -7.264 1.00 91.81 113 GLY A CA 1
ATOM 848 C C . GLY A 1 113 ? 12.732 -0.883 -8.170 1.00 91.81 113 GLY A C 1
ATOM 849 O O . GLY A 1 113 ? 13.178 -1.645 -9.023 1.00 91.81 113 GLY A O 1
ATOM 850 N N . LEU A 1 114 ? 11.426 -0.620 -8.068 1.00 89.62 114 LEU A N 1
ATOM 851 C CA . LEU A 1 114 ? 10.433 -1.211 -8.965 1.00 89.62 114 LEU A CA 1
ATOM 852 C C . LEU A 1 114 ? 10.672 -0.817 -10.433 1.00 89.62 114 LEU A C 1
ATOM 854 O O . LEU A 1 114 ? 10.604 -1.681 -11.302 1.00 89.62 114 LEU A O 1
ATOM 858 N N . ALA A 1 115 ? 11.021 0.445 -10.715 1.00 90.56 115 ALA A N 1
ATOM 859 C CA . ALA A 1 115 ? 11.328 0.912 -12.074 1.00 90.56 115 ALA A CA 1
ATOM 860 C C . ALA A 1 115 ? 12.495 0.149 -12.723 1.00 90.56 115 ALA A C 1
ATOM 862 O O . ALA A 1 115 ? 12.470 -0.114 -13.925 1.00 90.56 115 ALA A O 1
ATOM 863 N N . GLN A 1 116 ? 13.499 -0.248 -11.933 1.00 89.25 116 GLN A N 1
ATOM 86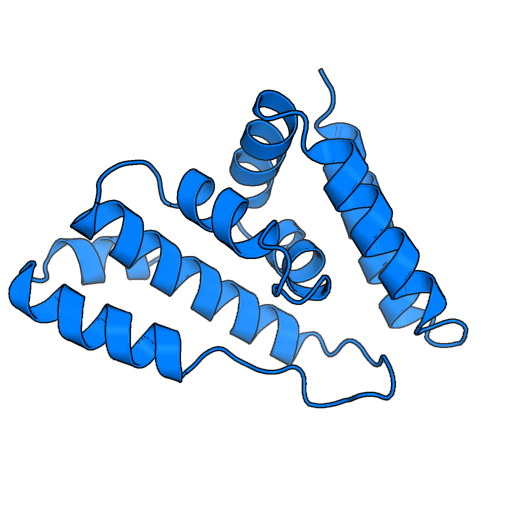4 C CA . GLN A 1 116 ? 14.635 -1.040 -12.419 1.00 89.25 116 GLN A CA 1
ATOM 865 C C . GLN A 1 116 ? 14.220 -2.448 -12.872 1.00 89.25 116 GLN A C 1
ATOM 867 O O . GLN A 1 116 ? 14.873 -3.019 -13.742 1.00 89.25 116 GLN A O 1
ATOM 872 N N . GLY A 1 117 ? 13.131 -2.992 -12.318 1.00 86.25 117 GLY A N 1
ATOM 873 C CA . GLY A 1 117 ? 12.573 -4.292 -12.699 1.00 86.25 117 GLY A CA 1
ATOM 874 C C . GLY A 1 117 ? 11.714 -4.269 -13.968 1.00 86.25 117 GLY A C 1
ATOM 875 O O . GLY A 1 117 ? 11.337 -5.331 -14.454 1.00 86.25 117 GLY A O 1
ATOM 876 N N . VAL A 1 118 ? 11.410 -3.085 -14.518 1.00 86.06 118 VAL A N 1
ATOM 877 C CA . VAL A 1 118 ? 10.491 -2.904 -15.662 1.00 86.06 118 VAL A CA 1
ATOM 878 C C . VAL A 1 118 ? 11.062 -2.039 -16.798 1.00 86.06 118 VAL A C 1
ATOM 880 O O . VAL A 1 118 ? 10.342 -1.221 -17.372 1.00 86.06 118 VAL A O 1
ATOM 883 N N . PRO A 1 119 ? 12.343 -2.184 -17.183 1.00 80.94 119 PRO A N 1
ATOM 884 C CA . PRO A 1 119 ? 13.047 -1.185 -17.995 1.00 80.94 119 PRO A CA 1
ATOM 885 C C . PRO A 1 119 ? 12.454 -0.951 -19.396 1.00 80.94 119 PRO A C 1
ATOM 887 O O . PRO A 1 119 ? 12.692 0.099 -19.985 1.00 80.94 119 PRO A O 1
ATOM 890 N N . ASN A 1 120 ? 11.679 -1.902 -19.927 1.00 84.50 120 ASN A N 1
ATOM 891 C CA . ASN A 1 120 ? 11.082 -1.829 -21.265 1.00 84.50 120 ASN A CA 1
ATOM 892 C C . ASN A 1 120 ? 9.550 -1.675 -21.250 1.00 84.50 120 ASN A C 1
ATOM 894 O O . ASN A 1 120 ? 8.935 -1.615 -22.315 1.00 84.50 120 ASN A O 1
ATOM 898 N N . ASP A 1 121 ? 8.923 -1.609 -20.072 1.00 87.06 121 ASP A N 1
ATOM 899 C CA . ASP A 1 121 ? 7.478 -1.415 -19.949 1.00 87.06 121 ASP A CA 1
ATOM 900 C C . ASP A 1 121 ? 7.169 0.075 -19.752 1.00 87.06 121 ASP A C 1
ATOM 902 O O . ASP A 1 121 ? 7.1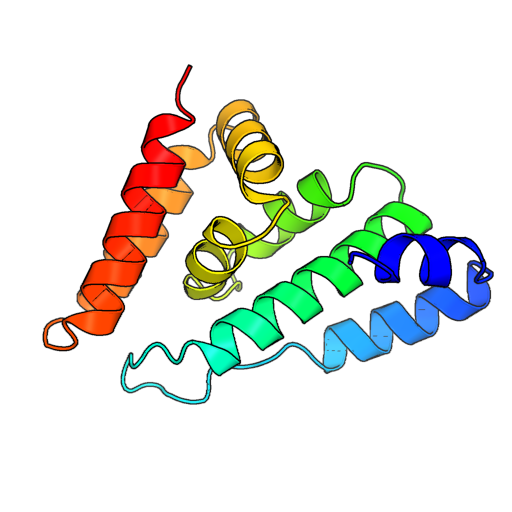57 0.610 -18.644 1.00 87.06 121 ASP A O 1
ATOM 906 N N . ILE A 1 122 ? 6.920 0.763 -20.868 1.00 88.12 122 ILE A N 1
ATOM 907 C CA . ILE A 1 122 ? 6.630 2.205 -20.893 1.00 88.12 122 ILE A CA 1
ATOM 908 C C . ILE A 1 122 ? 5.392 2.544 -20.048 1.00 88.12 122 ILE A C 1
ATOM 910 O O . ILE A 1 122 ? 5.333 3.612 -19.434 1.00 88.12 122 ILE A O 1
ATOM 914 N N . THR A 1 123 ? 4.401 1.651 -20.014 1.00 87.50 123 THR A N 1
ATOM 915 C CA . THR A 1 123 ? 3.164 1.859 -19.257 1.00 87.50 123 THR A CA 1
ATOM 916 C C . THR A 1 123 ? 3.449 1.788 -17.763 1.00 87.50 123 THR A C 1
ATOM 918 O O . THR A 1 123 ? 3.091 2.717 -17.034 1.00 87.50 123 THR A O 1
ATOM 921 N N . ALA A 1 124 ? 4.160 0.749 -17.320 1.00 87.81 124 ALA A N 1
ATOM 922 C CA . ALA A 1 124 ? 4.585 0.603 -15.932 1.00 87.81 124 ALA A CA 1
ATOM 923 C C . ALA A 1 124 ? 5.471 1.774 -15.485 1.00 87.81 124 ALA A C 1
ATOM 925 O O . ALA A 1 124 ? 5.206 2.387 -14.452 1.00 87.81 124 ALA A O 1
ATOM 926 N N . LEU A 1 125 ? 6.469 2.150 -16.291 1.00 91.19 125 LEU A N 1
ATOM 927 C CA . LEU A 1 125 ? 7.356 3.280 -16.002 1.00 91.19 125 LEU A CA 1
ATOM 928 C C . LEU A 1 125 ? 6.582 4.594 -15.837 1.00 91.19 125 LEU A C 1
ATOM 930 O O . LEU A 1 125 ? 6.867 5.359 -14.917 1.00 91.19 125 LEU A O 1
ATOM 934 N N . ARG A 1 126 ? 5.564 4.844 -16.671 1.00 91.25 126 ARG A N 1
ATOM 935 C CA . ARG A 1 126 ? 4.706 6.030 -16.536 1.00 91.25 126 ARG A CA 1
ATOM 936 C C . ARG A 1 126 ? 3.889 6.008 -15.244 1.00 91.25 126 ARG A C 1
ATOM 938 O O . ARG A 1 126 ? 3.792 7.037 -14.585 1.00 91.25 126 ARG A O 1
ATOM 945 N N . MET A 1 127 ? 3.309 4.864 -14.879 1.00 91.25 127 MET A N 1
ATOM 946 C CA . MET A 1 127 ? 2.552 4.728 -13.627 1.00 91.25 127 MET A CA 1
ATOM 947 C C . MET A 1 127 ? 3.444 4.933 -12.399 1.00 91.25 127 MET A C 1
ATOM 9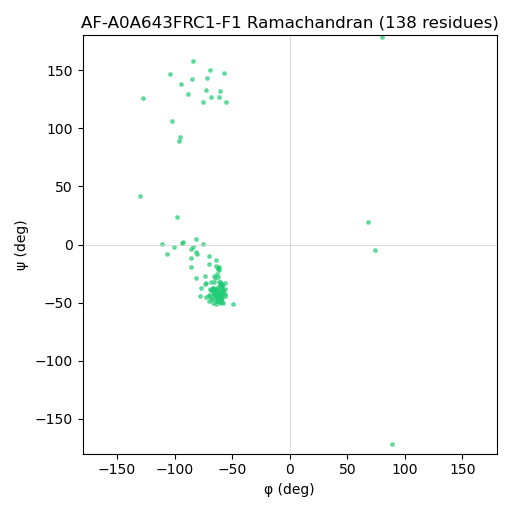49 O O . MET A 1 127 ? 3.046 5.612 -11.453 1.00 91.25 127 MET A O 1
ATOM 953 N N . ILE A 1 128 ? 4.660 4.383 -12.428 1.00 93.06 128 ILE A N 1
ATOM 954 C CA . ILE A 1 128 ? 5.654 4.568 -11.370 1.00 93.06 128 ILE A CA 1
ATOM 955 C C . ILE A 1 128 ? 6.030 6.043 -11.251 1.00 93.06 128 ILE A C 1
ATOM 957 O O . ILE A 1 128 ? 6.033 6.583 -10.148 1.00 93.06 128 ILE A O 1
ATOM 961 N N . GLU A 1 129 ? 6.324 6.710 -12.365 1.00 94.00 129 GLU A N 1
ATOM 962 C CA . GLU A 1 129 ? 6.730 8.113 -12.346 1.00 94.00 129 GLU A CA 1
ATOM 963 C C . GLU A 1 129 ? 5.605 9.037 -11.863 1.00 94.00 129 GLU A C 1
ATOM 965 O O . GLU A 1 129 ? 5.846 9.930 -11.053 1.00 94.00 129 GLU A O 1
ATOM 970 N N . GLU A 1 130 ? 4.358 8.779 -12.260 1.00 92.25 130 GLU A N 1
ATOM 971 C CA . GLU A 1 130 ? 3.195 9.495 -11.728 1.00 92.25 130 GLU A CA 1
ATOM 972 C C . GLU A 1 130 ? 3.066 9.304 -10.208 1.00 92.25 130 GLU A C 1
ATOM 974 O O . GLU A 1 130 ? 2.887 10.272 -9.463 1.00 92.25 130 GLU A O 1
ATOM 979 N N . ALA A 1 131 ? 3.236 8.069 -9.723 1.00 93.25 131 ALA A N 1
ATOM 980 C CA . ALA A 1 131 ? 3.225 7.777 -8.293 1.00 93.25 131 ALA A CA 1
ATOM 981 C C . ALA A 1 131 ? 4.335 8.530 -7.544 1.00 93.25 131 ALA A C 1
ATOM 983 O O . ALA A 1 131 ? 4.088 9.134 -6.495 1.00 93.25 131 ALA A O 1
ATOM 984 N N . ARG A 1 132 ? 5.545 8.564 -8.110 1.00 94.38 132 ARG A N 1
ATOM 985 C CA . ARG A 1 132 ? 6.680 9.311 -7.559 1.00 94.38 132 ARG A CA 1
ATOM 986 C C . ARG A 1 132 ? 6.407 10.809 -7.525 1.00 94.38 132 ARG A C 1
ATOM 988 O O . ARG A 1 132 ? 6.635 11.425 -6.485 1.00 94.38 132 ARG A O 1
ATOM 995 N N . ASN A 1 133 ? 5.882 11.393 -8.597 1.00 93.56 133 ASN A N 1
ATOM 996 C CA . ASN A 1 133 ? 5.565 12.819 -8.653 1.00 93.56 133 ASN A CA 1
ATOM 997 C C . ASN A 1 133 ? 4.526 13.206 -7.605 1.00 93.56 133 ASN A C 1
ATOM 999 O O . ASN A 1 133 ? 4.715 14.171 -6.863 1.00 93.56 133 ASN A O 1
ATOM 1003 N N . ARG A 1 134 ? 3.465 12.410 -7.478 1.00 91.38 134 ARG A N 1
ATOM 1004 C CA . ARG A 1 134 ? 2.397 12.676 -6.518 1.00 91.38 134 ARG A CA 1
ATOM 1005 C C . ARG A 1 134 ? 2.865 12.552 -5.071 1.00 91.38 134 ARG A C 1
ATOM 1007 O O . ARG A 1 134 ? 2.515 13.388 -4.245 1.00 91.38 134 ARG A O 1
ATOM 1014 N N . ILE A 1 135 ? 3.709 11.563 -4.769 1.00 90.50 135 ILE A N 1
ATOM 1015 C CA . ILE A 1 135 ? 4.363 11.471 -3.459 1.00 90.50 135 ILE A CA 1
ATOM 1016 C C . ILE A 1 135 ? 5.270 12.690 -3.254 1.00 90.50 135 ILE A C 1
ATOM 1018 O O . ILE A 1 135 ? 5.187 13.333 -2.219 1.00 90.50 135 ILE A O 1
ATOM 1022 N N . ALA A 1 136 ? 6.098 13.080 -4.223 1.00 88.75 136 ALA A N 1
ATOM 1023 C CA . ALA A 1 136 ? 7.014 14.213 -4.065 1.00 88.75 136 ALA A CA 1
ATOM 1024 C C . ALA A 1 136 ? 6.299 15.548 -3.772 1.00 88.75 136 ALA A C 1
ATOM 1026 O O . ALA A 1 136 ? 6.804 16.339 -2.975 1.00 88.75 136 ALA A O 1
ATOM 1027 N N . GLN A 1 137 ? 5.112 15.768 -4.348 1.00 83.38 137 GLN A N 1
ATOM 1028 C CA . GLN A 1 137 ? 4.268 16.946 -4.094 1.00 83.38 137 GLN A CA 1
ATOM 1029 C C . GLN A 1 137 ? 3.749 17.041 -2.650 1.00 83.38 137 GLN A C 1
ATOM 1031 O O . GLN A 1 137 ? 3.349 18.115 -2.217 1.00 83.38 137 GLN A O 1
ATOM 1036 N N . GLY A 1 138 ? 3.758 15.941 -1.894 1.00 69.00 138 GLY A N 1
ATOM 1037 C CA . GLY A 1 138 ? 3.352 15.916 -0.488 1.00 69.00 138 GLY A CA 1
ATOM 1038 C C . GLY A 1 138 ? 4.423 16.372 0.506 1.00 69.00 138 GLY A C 1
ATOM 1039 O O . GLY A 1 138 ? 4.209 16.241 1.712 1.00 69.00 138 GLY A O 1
ATOM 1040 N N . ARG A 1 139 ? 5.586 16.844 0.035 1.00 61.69 139 ARG A N 1
ATOM 1041 C CA . ARG A 1 139 ? 6.613 17.440 0.900 1.00 61.69 139 ARG A CA 1
ATOM 1042 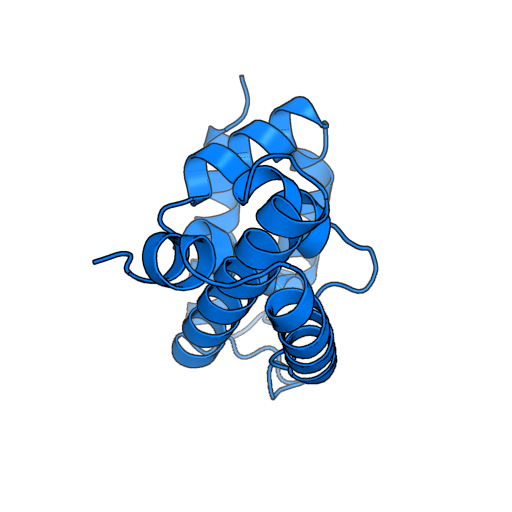C C . ARG A 1 139 ? 6.148 18.829 1.380 1.00 61.69 139 ARG A C 1
ATOM 1044 O O . ARG A 1 139 ? 5.661 19.590 0.546 1.00 61.69 139 ARG A O 1
ATOM 1051 N N . PRO A 1 140 ? 6.258 19.136 2.686 1.00 52.53 140 PRO A N 1
ATOM 1052 C CA . PRO A 1 140 ? 5.953 20.463 3.217 1.00 52.53 140 PRO A CA 1
ATOM 1053 C C . PRO A 1 140 ? 6.914 21.537 2.697 1.00 52.53 140 PRO A C 1
ATOM 1055 O O . PRO A 1 140 ? 8.071 21.188 2.359 1.00 52.53 140 PRO A O 1
#

Organism: NCBI:txid68895

Secondary structure (DSSP, 8-state):
---HHHHHHTS-HHHHHHHHHHHHHTPPPPS-TT----HHHHHHHHHHHHHHHHHHHHHH-S-HHHHHHHHHHSTTS-THHHHHHHTSTTHHHHHHHHHHTT-HHHHHHHHHHHHHT-TT-HHHHHHHHHHHHHHHTT--

Solvent-accessible surface area (backbone atoms only — not comparable to full-atom values): 7892 Å² total; per-residue (Å²): 134,87,60,62,69,62,60,55,68,74,52,54,71,81,62,46,52,61,50,50,54,52,48,66,76,58,60,76,72,79,94,52,95,77,44,72,68,54,69,68,58,32,50,52,41,32,53,48,46,54,50,51,14,46,50,47,18,68,75,74,50,76,49,39,45,57,43,38,44,50,54,50,64,38,89,88,40,58,54,64,46,51,44,23,38,57,76,39,98,52,24,70,58,22,39,43,50,31,42,76,69,68,40,51,62,60,55,45,51,41,43,53,56,51,44,71,59,28,82,84,40,68,67,41,44,50,50,43,50,53,31,45,51,58,51,59,68,41,59,133

Radius of gyration: 15.18 Å; Cα contacts (8 Å, |Δi|>4): 131; chains: 1; bounding box: 37×35×38 Å

Nearest PDB structures (foldseek):
  7v1m-assembly2_G  TM=3.052E-01  e=1.106E+00  Homo sapiens
  7n6g-assembly1_0A  TM=3.452E-01  e=3.391E+00  Chlamydomonas reinhardtii
  8tla-assembly1_B  TM=2.198E-01  e=3.925E+00  Homo sapiens